Protein AF-A0A942VD27-F1 (afdb_monomer)

Structure (mmCIF, N/CA/C/O backbone):
data_AF-A0A942VD27-F1
#
_entry.id   AF-A0A942VD27-F1
#
loop_
_atom_site.group_PDB
_atom_site.id
_atom_site.type_symbol
_atom_site.label_atom_id
_atom_site.label_alt_id
_atom_site.label_comp_id
_atom_site.label_asym_id
_atom_site.label_entity_id
_atom_site.label_seq_id
_atom_site.pdbx_PDB_ins_code
_atom_site.Cartn_x
_atom_site.Cartn_y
_atom_site.Cartn_z
_atom_site.occupancy
_atom_site.B_iso_or_equiv
_atom_site.auth_seq_id
_atom_site.auth_comp_id
_atom_site.auth_asym_id
_atom_site.auth_atom_id
_atom_site.pdbx_PDB_model_num
ATOM 1 N N . MET A 1 1 ? 15.723 27.207 -66.465 1.00 49.97 1 MET A N 1
ATOM 2 C CA . MET A 1 1 ? 16.565 27.469 -65.273 1.00 49.97 1 MET A CA 1
ATOM 3 C C . MET A 1 1 ? 16.127 28.655 -64.397 1.00 49.97 1 MET A C 1
ATOM 5 O O . MET A 1 1 ? 16.735 28.848 -63.359 1.00 49.97 1 MET A O 1
ATOM 9 N N . ILE A 1 2 ? 15.068 29.412 -64.733 1.00 51.12 2 ILE A N 1
ATOM 10 C CA . ILE A 1 2 ? 14.659 30.605 -63.951 1.00 51.12 2 ILE A CA 1
ATOM 11 C C . ILE A 1 2 ? 13.487 30.318 -62.981 1.00 51.12 2 ILE A C 1
ATOM 13 O O . ILE A 1 2 ? 13.422 30.901 -61.906 1.00 51.12 2 ILE A O 1
ATOM 17 N N . LYS A 1 3 ? 12.634 29.317 -63.259 1.00 42.31 3 LYS A N 1
ATOM 18 C CA . LYS A 1 3 ? 11.491 28.964 -62.385 1.00 42.31 3 LYS A CA 1
ATOM 19 C C . LYS A 1 3 ? 11.856 28.236 -61.076 1.00 42.31 3 LYS A C 1
ATOM 21 O O . LYS A 1 3 ? 11.074 28.276 -60.133 1.00 42.31 3 LYS A O 1
ATOM 26 N N . LEU A 1 4 ? 13.031 27.600 -60.984 1.00 46.03 4 LEU A N 1
ATOM 27 C CA . LEU A 1 4 ? 13.468 26.902 -59.759 1.00 46.03 4 LEU A CA 1
ATOM 28 C C . LEU A 1 4 ? 14.005 27.883 -58.695 1.00 46.03 4 LEU A C 1
ATOM 30 O O . LEU A 1 4 ? 13.797 27.691 -57.500 1.00 46.03 4 LEU A O 1
ATOM 34 N N . LEU A 1 5 ? 14.635 28.976 -59.139 1.00 45.50 5 LEU A N 1
ATOM 35 C CA . LEU A 1 5 ? 15.172 30.035 -58.278 1.00 45.50 5 LEU A CA 1
ATOM 36 C C . LEU A 1 5 ? 14.067 30.919 -57.676 1.00 45.50 5 LEU A C 1
ATOM 38 O O . LEU A 1 5 ? 14.169 31.331 -56.523 1.00 45.50 5 LEU A O 1
ATOM 42 N N . GLU A 1 6 ? 12.972 31.152 -58.403 1.00 44.44 6 GLU A N 1
ATOM 43 C CA . GLU A 1 6 ? 11.815 31.896 -57.884 1.00 44.44 6 GLU A CA 1
ATOM 44 C C . GLU A 1 6 ? 10.994 31.097 -56.860 1.00 44.44 6 GLU A C 1
ATOM 46 O O . GLU A 1 6 ? 10.496 31.664 -55.883 1.00 44.44 6 GLU A O 1
ATOM 51 N N . TYR A 1 7 ? 10.915 29.771 -57.025 1.00 46.84 7 TYR A N 1
ATOM 52 C CA . TYR A 1 7 ? 10.294 28.880 -56.041 1.00 46.84 7 TYR A CA 1
ATOM 53 C C . TYR A 1 7 ? 11.076 28.879 -54.718 1.00 46.84 7 TYR A C 1
ATOM 55 O O . TYR A 1 7 ? 10.493 29.002 -53.639 1.00 46.84 7 TYR A O 1
ATOM 63 N N . LEU A 1 8 ? 12.409 28.857 -54.801 1.00 45.53 8 LEU A N 1
ATOM 64 C CA . LEU A 1 8 ? 13.281 28.940 -53.630 1.00 45.53 8 LEU A CA 1
ATOM 65 C C . LEU A 1 8 ? 13.247 30.325 -52.962 1.00 45.53 8 LEU A C 1
ATOM 67 O O . LEU A 1 8 ? 13.330 30.401 -51.738 1.00 45.53 8 LEU A O 1
ATOM 71 N N . ARG A 1 9 ? 13.016 31.407 -53.720 1.00 45.72 9 ARG A N 1
ATOM 72 C CA . ARG A 1 9 ? 12.903 32.780 -53.191 1.00 45.72 9 ARG A CA 1
ATOM 73 C C . ARG A 1 9 ? 11.575 33.067 -52.467 1.00 45.72 9 ARG A C 1
ATOM 75 O O . ARG A 1 9 ? 11.541 33.937 -51.602 1.00 45.72 9 ARG A O 1
ATOM 82 N N . ARG A 1 10 ? 10.488 32.344 -52.777 1.00 46.88 10 ARG A N 1
ATOM 83 C CA . ARG A 1 10 ? 9.197 32.433 -52.050 1.00 46.88 10 ARG A CA 1
ATOM 84 C C . ARG A 1 10 ? 9.066 31.450 -50.891 1.00 46.88 10 ARG A C 1
ATOM 86 O O . ARG A 1 10 ? 8.205 31.622 -50.029 1.00 46.88 10 ARG A O 1
ATOM 93 N N . SER A 1 11 ? 9.913 30.431 -50.844 1.00 43.91 11 SER A N 1
ATOM 94 C CA . SER A 1 11 ? 9.947 29.515 -49.717 1.00 43.91 11 SER A CA 1
ATOM 95 C C . SER A 1 11 ? 10.700 30.156 -48.549 1.00 43.91 11 SER A C 1
ATOM 97 O O . SER A 1 11 ? 11.845 30.578 -48.681 1.00 43.91 11 SER A O 1
ATOM 99 N N . LYS A 1 12 ? 10.069 30.203 -47.373 1.00 43.38 12 LYS A N 1
ATOM 100 C CA . LYS A 1 12 ? 10.674 30.514 -46.064 1.00 43.38 12 LYS A CA 1
ATOM 101 C C . LYS A 1 12 ? 11.755 29.485 -45.655 1.00 43.38 12 LYS A C 1
ATOM 103 O O . LYS A 1 12 ? 11.833 29.092 -44.495 1.00 43.38 12 LYS A O 1
ATOM 108 N N . LEU A 1 13 ? 12.564 28.993 -46.593 1.00 44.38 13 LEU A N 1
ATOM 109 C CA . LEU A 1 13 ? 13.545 27.933 -46.373 1.00 44.38 13 LEU A CA 1
ATOM 110 C C . LEU A 1 13 ? 14.912 28.446 -45.916 1.00 44.38 13 LEU A C 1
ATOM 112 O O . LEU A 1 13 ? 15.738 27.645 -45.498 1.00 44.38 13 LEU A O 1
ATOM 116 N N . LEU A 1 14 ? 15.135 29.761 -45.909 1.00 39.16 14 LEU A N 1
ATOM 117 C CA . LEU A 1 14 ? 16.339 30.357 -45.318 1.00 39.16 14 LEU A CA 1
ATOM 118 C C . LEU A 1 14 ? 16.115 30.924 -43.909 1.00 39.16 14 LEU A C 1
ATOM 120 O O . LEU A 1 14 ? 17.014 31.543 -43.355 1.00 39.16 14 LEU A O 1
ATOM 124 N N . PHE A 1 15 ? 14.954 30.672 -43.291 1.00 39.16 15 PHE A N 1
ATOM 125 C CA . PHE A 1 15 ? 14.705 31.049 -41.891 1.00 39.16 15 PHE A CA 1
ATOM 126 C C . PHE A 1 15 ? 14.953 29.914 -40.882 1.00 39.16 15 PHE A C 1
ATOM 128 O O . PHE A 1 15 ? 14.881 30.140 -39.681 1.00 39.16 15 PHE A O 1
ATOM 135 N N . ASN A 1 16 ? 15.262 28.696 -41.341 1.00 42.22 16 ASN A N 1
ATOM 136 C CA . ASN A 1 16 ? 15.287 27.502 -40.482 1.00 42.22 16 ASN A CA 1
ATOM 137 C C . ASN A 1 16 ? 16.610 26.721 -40.502 1.00 42.22 16 ASN A C 1
ATOM 139 O O . ASN A 1 16 ? 16.612 25.516 -40.272 1.00 42.22 16 ASN A O 1
ATOM 143 N N . LEU A 1 17 ? 17.741 27.388 -40.734 1.00 39.94 17 LEU A N 1
ATOM 144 C CA . LEU A 1 17 ? 19.073 26.787 -40.538 1.00 39.94 17 LEU A CA 1
ATOM 145 C C . LEU A 1 17 ? 19.936 27.531 -39.507 1.00 39.94 17 LEU A C 1
ATOM 147 O O . LEU A 1 17 ? 21.062 27.127 -39.243 1.00 39.94 17 LEU A O 1
ATOM 151 N N . SER A 1 18 ? 19.378 28.551 -38.845 1.00 42.47 18 SER A N 1
ATOM 152 C CA . SER A 1 18 ? 19.948 29.184 -37.646 1.00 42.47 18 SER A CA 1
ATOM 153 C C . SER A 1 18 ? 19.187 28.825 -36.365 1.00 42.47 18 SER A C 1
ATOM 155 O O . SER A 1 18 ? 19.305 29.517 -35.352 1.00 42.47 18 SER A O 1
ATOM 157 N N . LEU A 1 19 ? 18.454 27.702 -36.359 1.00 50.22 19 LEU A N 1
ATOM 158 C CA . LEU A 1 19 ? 18.074 27.020 -35.118 1.00 50.22 19 LEU A CA 1
ATOM 159 C C . LEU A 1 19 ? 19.349 26.430 -34.507 1.00 50.22 19 LEU A C 1
ATOM 161 O O . LEU A 1 19 ? 19.638 25.241 -34.596 1.00 50.22 19 LEU A O 1
ATOM 165 N N . SER A 1 20 ? 20.123 27.346 -33.925 1.00 58.31 20 SER A N 1
ATOM 166 C CA . SER A 1 20 ? 21.215 27.161 -32.989 1.00 58.31 20 SER A CA 1
ATOM 167 C C . SER A 1 20 ? 20.995 25.901 -32.156 1.00 58.31 20 SER A C 1
ATOM 169 O O . SER A 1 20 ? 19.861 25.591 -31.784 1.00 58.31 20 SER A O 1
ATOM 171 N N . LEU A 1 21 ? 22.075 25.212 -31.782 1.00 54.75 21 LEU A N 1
ATOM 172 C CA . LEU A 1 21 ? 22.055 24.161 -30.756 1.00 54.75 21 LEU A CA 1
ATOM 173 C C . LEU A 1 21 ? 21.132 24.508 -29.569 1.00 54.75 21 LEU A C 1
ATOM 175 O O . LEU A 1 21 ? 20.490 23.623 -29.012 1.00 54.75 21 LEU A O 1
ATOM 179 N N . THR A 1 22 ? 20.988 25.795 -29.232 1.00 55.62 22 THR A N 1
ATOM 180 C CA . THR A 1 22 ? 20.024 26.296 -28.243 1.00 55.62 22 THR A CA 1
ATOM 181 C C . THR A 1 22 ? 18.556 25.990 -28.572 1.00 55.62 22 THR A C 1
ATOM 183 O O . THR A 1 22 ? 17.847 25.509 -27.695 1.00 55.62 22 THR A O 1
ATOM 186 N N . GLY A 1 23 ? 18.083 26.179 -29.807 1.00 57.31 23 GLY A N 1
ATOM 187 C CA . GLY A 1 23 ? 16.716 25.856 -30.232 1.00 57.31 23 GLY A CA 1
ATOM 188 C C . GLY A 1 23 ? 16.415 24.355 -30.176 1.00 57.31 23 GLY A C 1
ATOM 189 O O . GLY A 1 23 ? 15.367 23.946 -29.668 1.00 57.31 23 GLY A O 1
ATOM 190 N N . LEU A 1 24 ? 17.375 23.522 -30.591 1.00 59.19 24 LEU A N 1
ATOM 191 C CA . LEU A 1 24 ? 17.278 22.062 -30.478 1.00 59.19 24 LEU A CA 1
ATOM 192 C C . LEU A 1 24 ? 17.286 21.608 -29.004 1.00 59.19 24 LEU A C 1
ATOM 194 O O . LEU A 1 24 ? 16.504 20.741 -28.605 1.00 59.19 24 LEU A O 1
ATOM 198 N N . CYS A 1 25 ? 18.109 22.243 -28.163 1.00 57.34 25 CYS A N 1
ATOM 199 C CA . CYS A 1 25 ? 18.145 22.030 -26.715 1.00 57.34 25 CYS A CA 1
ATOM 200 C C . CYS A 1 25 ? 16.845 22.460 -26.020 1.00 57.34 25 CYS A C 1
ATOM 202 O O . CYS A 1 25 ? 16.354 21.732 -25.154 1.00 57.34 25 CYS A O 1
ATOM 204 N N . ILE A 1 26 ? 16.251 23.595 -26.401 1.00 65.88 26 ILE A N 1
ATOM 205 C CA . ILE A 1 26 ? 14.972 24.078 -25.859 1.00 65.88 26 ILE A CA 1
ATOM 206 C C . ILE A 1 26 ? 13.842 23.116 -26.238 1.00 65.88 26 ILE A C 1
ATOM 208 O O . ILE A 1 26 ? 13.070 22.715 -25.366 1.00 65.88 26 ILE A O 1
ATOM 212 N N . PHE A 1 27 ? 13.784 22.663 -27.492 1.00 56.91 27 PHE A N 1
ATOM 213 C CA . PHE A 1 27 ? 12.788 21.689 -27.941 1.00 56.91 27 PHE A CA 1
ATOM 214 C C . PHE A 1 27 ? 12.938 20.333 -27.232 1.00 56.91 27 PHE A C 1
ATOM 216 O O . PHE A 1 27 ? 11.958 19.764 -26.742 1.00 56.91 27 PHE A O 1
ATOM 223 N N . ASN A 1 28 ? 14.172 19.840 -27.075 1.00 63.88 28 ASN A N 1
ATOM 224 C CA . ASN A 1 28 ? 14.454 18.630 -26.299 1.00 63.88 28 ASN A CA 1
ATOM 225 C C . ASN A 1 28 ? 14.092 18.794 -24.815 1.00 63.88 28 ASN A C 1
ATOM 227 O O . ASN A 1 28 ? 13.542 17.872 -24.207 1.00 63.88 28 ASN A O 1
ATOM 231 N N . ARG A 1 29 ? 14.335 19.968 -24.223 1.00 68.56 29 ARG A N 1
ATOM 232 C CA . ARG A 1 29 ? 13.946 20.288 -22.842 1.00 68.56 29 ARG A CA 1
ATOM 233 C C . ARG A 1 29 ? 12.427 20.314 -22.680 1.00 68.56 29 ARG A C 1
ATOM 235 O O . ARG A 1 29 ? 11.917 19.703 -21.742 1.00 68.56 29 ARG A O 1
ATOM 242 N N . GLN A 1 30 ? 11.699 20.944 -23.601 1.00 65.06 30 GLN A N 1
ATOM 243 C CA . GLN A 1 30 ? 10.234 20.962 -23.602 1.00 65.06 30 GLN A CA 1
ATOM 244 C C . GLN A 1 30 ? 9.653 19.552 -23.752 1.00 65.06 30 GLN A C 1
ATOM 246 O O . GLN A 1 30 ? 8.809 19.157 -22.947 1.00 65.06 30 GLN A O 1
ATOM 251 N N . LYS A 1 31 ? 10.169 18.74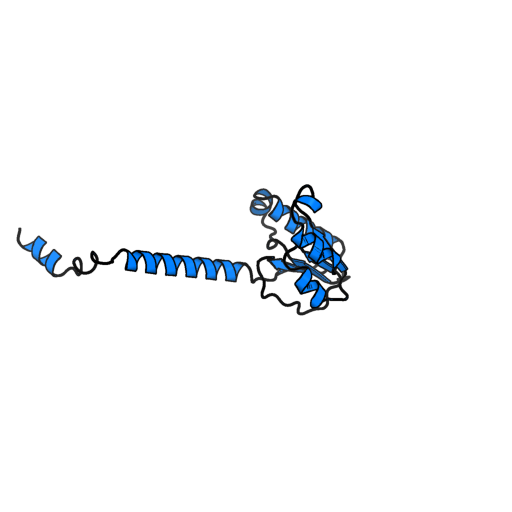0 -24.687 1.00 63.72 31 LYS A N 1
ATOM 252 C CA . LYS A 1 31 ? 9.795 17.322 -24.806 1.00 63.72 31 LYS A CA 1
ATOM 253 C C . LYS A 1 31 ? 10.048 16.564 -23.505 1.00 63.72 31 LYS A C 1
ATOM 255 O O . LYS A 1 31 ? 9.138 15.909 -23.003 1.00 63.72 31 LYS A O 1
ATOM 260 N N . ARG A 1 32 ? 11.243 16.674 -22.909 1.00 63.25 32 ARG A N 1
ATOM 261 C CA . ARG A 1 32 ? 11.564 16.022 -21.622 1.00 63.25 32 ARG A CA 1
ATOM 262 C C . ARG A 1 32 ? 10.607 16.454 -20.511 1.00 63.25 32 ARG A C 1
ATOM 264 O O . ARG A 1 32 ? 10.174 15.604 -19.737 1.00 63.25 32 ARG A O 1
ATOM 271 N N . ASN A 1 33 ? 10.240 17.731 -20.445 1.00 71.69 33 ASN A N 1
ATOM 272 C CA . ASN A 1 33 ? 9.280 18.238 -19.464 1.00 71.69 33 ASN A CA 1
ATOM 273 C C . ASN A 1 33 ? 7.872 17.673 -19.689 1.00 71.69 33 ASN A C 1
ATOM 275 O O . ASN A 1 33 ? 7.243 17.231 -18.731 1.00 71.69 33 ASN A O 1
ATOM 279 N N . LEU A 1 34 ? 7.409 17.593 -20.939 1.00 63.38 34 LEU A N 1
ATOM 280 C CA . LEU A 1 34 ? 6.139 16.951 -21.290 1.00 63.38 34 LEU A CA 1
ATOM 281 C C . LEU A 1 34 ? 6.138 15.461 -20.929 1.00 63.38 34 LEU A C 1
ATOM 283 O O . LEU A 1 34 ? 5.176 14.970 -20.338 1.00 63.38 34 LEU A O 1
ATOM 287 N N . PHE A 1 35 ? 7.229 14.740 -21.204 1.00 60.19 35 PHE A N 1
ATOM 288 C CA . PHE A 1 35 ? 7.383 13.343 -20.793 1.00 60.19 35 PHE A CA 1
ATOM 289 C C . PHE A 1 35 ? 7.361 13.189 -19.270 1.00 60.19 35 PHE A C 1
ATOM 291 O O . PHE A 1 35 ? 6.668 12.307 -18.762 1.00 60.19 35 PHE A O 1
ATOM 298 N N . LYS A 1 36 ? 8.060 14.059 -18.530 1.00 64.50 36 LYS A N 1
ATOM 299 C CA . LYS A 1 36 ? 8.022 14.086 -17.060 1.00 64.50 36 LYS A CA 1
ATOM 300 C C . LYS A 1 36 ? 6.609 14.360 -16.542 1.00 64.50 36 LYS A C 1
ATOM 302 O O . LYS A 1 36 ? 6.146 13.638 -15.665 1.00 64.50 36 LYS A O 1
ATOM 307 N N . ALA A 1 37 ? 5.899 15.333 -17.110 1.00 63.31 37 ALA A N 1
ATOM 308 C CA . ALA A 1 37 ? 4.529 15.668 -16.728 1.00 63.31 37 ALA A CA 1
ATOM 309 C C . ALA A 1 37 ? 3.551 14.517 -17.019 1.00 63.31 37 ALA A C 1
ATOM 311 O O . ALA A 1 37 ? 2.768 14.131 -16.151 1.00 63.31 37 ALA A O 1
ATOM 312 N N . LYS A 1 38 ? 3.643 13.899 -18.204 1.00 59.97 38 LYS A N 1
ATOM 313 C CA . LYS A 1 38 ? 2.833 12.733 -18.591 1.00 59.97 38 LYS A CA 1
ATOM 314 C C . LYS A 1 38 ? 3.109 11.532 -17.685 1.00 59.97 38 LYS A C 1
ATOM 316 O O . LYS A 1 38 ? 2.176 10.857 -17.255 1.00 59.97 38 LYS A O 1
ATOM 321 N N . ARG A 1 39 ? 4.381 11.294 -17.349 1.00 62.44 39 ARG A N 1
ATOM 322 C CA . ARG A 1 39 ? 4.799 10.261 -16.394 1.00 62.44 39 ARG A CA 1
ATOM 323 C C . ARG A 1 39 ? 4.253 10.548 -14.991 1.00 62.44 39 ARG A C 1
ATOM 325 O O . ARG A 1 39 ? 3.672 9.649 -14.399 1.00 62.44 39 ARG A O 1
ATOM 332 N N . LYS A 1 40 ? 4.331 11.794 -14.506 1.00 59.97 40 LYS A N 1
ATOM 333 C CA . LYS A 1 40 ? 3.763 12.212 -13.212 1.00 59.97 40 LYS A CA 1
ATOM 334 C C . LYS A 1 40 ? 2.244 12.002 -13.168 1.00 59.97 40 LYS A C 1
ATOM 336 O O . LYS A 1 40 ? 1.744 11.404 -12.226 1.00 59.97 40 LYS A O 1
ATOM 341 N N . LYS A 1 41 ? 1.512 12.387 -14.221 1.00 62.00 41 LYS A N 1
ATOM 342 C CA . LYS A 1 41 ? 0.054 12.174 -14.320 1.00 62.00 41 LYS A CA 1
ATOM 343 C C . LYS A 1 41 ? -0.330 10.689 -14.285 1.00 62.00 41 LYS A C 1
ATOM 345 O O . LYS A 1 41 ? -1.353 10.346 -13.707 1.00 62.00 41 LYS A O 1
ATOM 350 N N . ARG A 1 42 ? 0.493 9.809 -14.868 1.00 61.84 42 ARG A N 1
ATOM 351 C CA . ARG A 1 42 ? 0.271 8.352 -14.857 1.00 61.84 42 ARG A CA 1
ATOM 352 C C . ARG A 1 42 ? 0.405 7.737 -13.459 1.00 61.84 42 ARG A C 1
ATOM 354 O O . ARG A 1 42 ? -0.238 6.728 -13.203 1.00 61.84 42 ARG A O 1
ATOM 361 N N . PHE A 1 43 ? 1.217 8.327 -12.583 1.00 63.03 43 PHE A N 1
ATOM 362 C CA . PHE A 1 43 ? 1.409 7.831 -11.218 1.00 63.03 43 PHE A CA 1
ATOM 363 C C . PHE A 1 43 ? 0.348 8.326 -10.227 1.00 63.03 43 PHE A C 1
ATOM 365 O O . PHE A 1 43 ? 0.119 7.647 -9.238 1.00 63.03 43 PHE A O 1
ATOM 372 N N . LYS A 1 44 ? -0.361 9.424 -10.530 1.00 67.25 44 LYS A N 1
ATOM 373 C CA . LYS A 1 44 ? -1.376 10.041 -9.651 1.00 67.25 44 LYS A CA 1
ATOM 374 C C . LYS A 1 44 ? -2.748 9.353 -9.603 1.00 67.25 44 LYS A C 1
ATOM 376 O O . LYS A 1 44 ? -3.742 9.970 -9.227 1.00 67.25 44 LYS A O 1
ATOM 381 N N . GLN A 1 45 ? -2.858 8.119 -10.083 1.00 71.56 45 GLN A N 1
ATOM 382 C CA . GLN A 1 45 ? -4.143 7.425 -10.141 1.00 71.56 45 GLN A CA 1
ATOM 383 C C . GLN A 1 45 ? -4.251 6.424 -9.001 1.00 71.56 45 GLN A C 1
ATOM 385 O O . GLN A 1 45 ? -3.504 5.449 -8.959 1.00 71.56 45 GLN A O 1
ATOM 390 N N . VAL A 1 46 ? -5.222 6.662 -8.124 1.00 85.44 46 VAL A N 1
ATOM 391 C CA . VAL A 1 46 ? -5.666 5.691 -7.125 1.00 85.44 46 VAL A CA 1
ATOM 392 C C . VAL A 1 46 ? -6.676 4.767 -7.785 1.00 85.44 46 VAL A C 1
ATOM 394 O O . VAL A 1 46 ? -7.576 5.230 -8.491 1.00 85.44 46 VAL A O 1
ATOM 397 N N . ARG A 1 47 ? -6.528 3.462 -7.576 1.00 91.06 47 ARG A N 1
ATOM 398 C CA . ARG A 1 47 ? -7.500 2.458 -8.013 1.00 91.06 47 ARG A CA 1
ATOM 399 C C . ARG A 1 47 ? -8.089 1.760 -6.804 1.00 91.06 47 ARG A C 1
ATOM 401 O O . ARG A 1 47 ? -7.356 1.109 -6.073 1.00 91.06 47 ARG A O 1
ATOM 408 N N . THR A 1 48 ? -9.399 1.860 -6.640 1.00 94.38 48 THR A N 1
ATOM 409 C CA . THR A 1 48 ? -10.140 1.129 -5.610 1.00 94.38 48 THR A CA 1
ATOM 410 C C . THR A 1 48 ? -10.579 -0.220 -6.163 1.00 94.38 48 THR A C 1
ATOM 412 O O . THR A 1 48 ? -11.221 -0.286 -7.211 1.00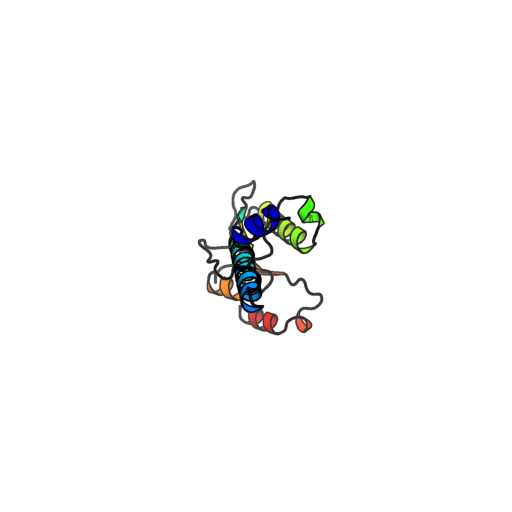 94.38 48 THR A O 1
ATOM 415 N N . LEU A 1 49 ? -10.226 -1.289 -5.460 1.00 95.31 49 LEU A N 1
ATOM 416 C CA . LEU A 1 49 ? -10.607 -2.663 -5.752 1.00 95.31 49 LEU A CA 1
ATOM 417 C C . LEU A 1 49 ? -11.556 -3.145 -4.656 1.00 95.31 49 LEU A C 1
ATOM 419 O O . LEU A 1 49 ? -11.280 -2.990 -3.465 1.00 95.31 49 LEU A O 1
ATOM 423 N N . ILE A 1 50 ? -12.679 -3.721 -5.071 1.00 96.69 50 ILE A N 1
ATOM 424 C CA . ILE A 1 50 ? -13.769 -4.117 -4.179 1.00 96.69 50 ILE A CA 1
ATOM 425 C C . ILE A 1 50 ? -13.766 -5.651 -4.064 1.00 96.69 50 ILE A C 1
ATOM 427 O O . ILE A 1 50 ? -13.697 -6.322 -5.101 1.00 96.69 50 ILE A O 1
ATOM 431 N N . PRO A 1 51 ? -13.795 -6.223 -2.844 1.00 96.88 51 PRO A N 1
ATOM 432 C CA . PRO A 1 51 ? -13.885 -7.668 -2.654 1.00 96.88 51 PRO A CA 1
ATOM 433 C C . PRO A 1 51 ? -15.253 -8.183 -3.123 1.00 96.88 51 PRO A C 1
ATOM 435 O O . PRO A 1 51 ? -16.207 -7.419 -3.244 1.00 96.88 51 PRO A O 1
ATOM 438 N N . ARG A 1 52 ? -15.358 -9.488 -3.396 1.00 93.31 52 ARG A N 1
ATOM 439 C CA . ARG A 1 52 ? -16.641 -10.097 -3.799 1.00 93.31 52 ARG A CA 1
ATOM 440 C C . ARG A 1 52 ? -17.641 -10.157 -2.643 1.00 93.31 52 ARG A C 1
ATOM 442 O O . ARG A 1 52 ? -18.833 -9.977 -2.863 1.00 93.31 52 ARG A O 1
ATOM 449 N N . ASP A 1 53 ? -17.137 -10.402 -1.439 1.00 90.88 53 ASP A N 1
ATOM 450 C CA . ASP A 1 53 ? -17.936 -10.551 -0.226 1.00 90.88 53 ASP A CA 1
ATOM 451 C C . ASP A 1 53 ? -18.059 -9.229 0.549 1.00 90.88 53 ASP A C 1
ATOM 453 O O . ASP A 1 53 ? -17.560 -8.177 0.141 1.00 90.88 53 ASP A O 1
ATOM 457 N N . LYS A 1 54 ? -18.710 -9.284 1.717 1.00 93.44 54 LYS A N 1
ATOM 458 C CA . LYS A 1 54 ? -18.825 -8.147 2.637 1.00 93.44 54 LYS A CA 1
ATOM 459 C C . LYS A 1 54 ? -17.443 -7.580 2.988 1.00 93.44 54 LYS A C 1
ATOM 461 O O . LYS A 1 54 ? -16.556 -8.311 3.426 1.00 93.44 54 LYS A O 1
ATOM 466 N N . ILE A 1 55 ? -17.315 -6.258 2.879 1.00 97.25 55 ILE A N 1
ATOM 467 C CA . ILE A 1 55 ? -16.102 -5.521 3.243 1.00 97.25 55 ILE A CA 1
ATOM 468 C C . ILE A 1 55 ? -15.858 -5.654 4.753 1.00 97.25 55 ILE A C 1
ATOM 470 O O . ILE A 1 55 ? -16.693 -5.245 5.562 1.00 97.25 55 ILE A O 1
ATOM 474 N N . ARG A 1 56 ? -14.710 -6.232 5.118 1.00 96.62 56 ARG A N 1
ATOM 475 C CA . ARG A 1 56 ? -14.254 -6.427 6.506 1.00 96.62 56 ARG A CA 1
ATOM 476 C C . ARG A 1 56 ? -13.369 -5.295 7.019 1.00 96.62 56 ARG A C 1
ATOM 478 O O . ARG A 1 56 ? -13.249 -5.130 8.225 1.00 96.62 56 ARG A O 1
ATOM 485 N N . GLY A 1 57 ? -12.757 -4.548 6.107 1.00 97.38 57 GLY A N 1
ATOM 486 C CA . GLY A 1 57 ? -11.839 -3.458 6.413 1.00 97.38 57 GLY A CA 1
ATOM 487 C C . GLY A 1 57 ? -11.240 -2.848 5.149 1.00 97.38 57 GLY A C 1
ATOM 488 O O . GLY A 1 57 ? -11.558 -3.262 4.028 1.00 97.38 57 GLY A O 1
ATOM 489 N N . TYR A 1 58 ? -10.350 -1.884 5.339 1.00 98.06 58 TYR A N 1
ATOM 490 C CA . TYR A 1 58 ? -9.715 -1.094 4.294 1.00 98.06 58 TYR A CA 1
ATOM 491 C C . TYR A 1 58 ? -8.199 -1.268 4.320 1.00 98.06 58 TYR A C 1
ATOM 493 O O . TYR A 1 58 ? -7.550 -1.098 5.353 1.00 98.06 58 TYR A O 1
ATOM 501 N N . VAL A 1 59 ? -7.622 -1.530 3.151 1.00 97.62 59 VAL A N 1
ATOM 502 C CA . VAL A 1 59 ? -6.178 -1.671 2.963 1.00 97.62 59 VAL A CA 1
ATOM 503 C C . VAL A 1 59 ? -5.700 -0.631 1.961 1.00 97.62 59 VAL A C 1
ATOM 505 O O . VAL A 1 59 ? -6.260 -0.504 0.871 1.00 97.62 59 VAL A O 1
ATOM 508 N N . LEU A 1 60 ? -4.648 0.100 2.318 1.00 96.56 60 LEU A N 1
ATOM 509 C CA . LEU A 1 60 ? -3.915 0.948 1.386 1.00 96.56 60 LEU A CA 1
ATOM 510 C C . LEU A 1 60 ? -2.701 0.175 0.879 1.00 96.56 60 LEU A C 1
ATOM 512 O O . LEU A 1 60 ? -1.804 -0.122 1.661 1.00 96.56 60 LEU A O 1
ATOM 516 N N . VAL A 1 61 ? -2.650 -0.118 -0.418 1.00 95.31 61 VAL A N 1
ATOM 517 C CA . VAL A 1 61 ? -1.478 -0.722 -1.064 1.00 95.31 61 VAL A CA 1
ATOM 518 C C . VAL A 1 61 ? -0.733 0.352 -1.846 1.00 95.31 61 VAL A C 1
ATOM 520 O O . VAL A 1 61 ? -1.195 0.830 -2.881 1.00 95.31 61 VAL A O 1
ATOM 523 N N . CYS A 1 62 ? 0.448 0.720 -1.367 1.00 92.69 62 CYS A N 1
ATOM 524 C CA . CYS A 1 62 ? 1.369 1.621 -2.036 1.00 92.69 62 CYS A CA 1
ATOM 525 C C . CYS A 1 62 ? 2.498 0.819 -2.687 1.00 92.69 62 CYS A C 1
ATOM 527 O O . CYS A 1 62 ? 3.425 0.353 -2.035 1.00 92.69 62 CYS A O 1
ATOM 529 N N . TYR A 1 63 ? 2.411 0.610 -4.000 1.00 88.81 63 TYR A N 1
ATOM 530 C CA . TYR A 1 63 ? 3.443 -0.131 -4.725 1.00 88.81 63 TYR A CA 1
ATOM 531 C C . TYR A 1 63 ? 3.480 0.256 -6.206 1.00 88.81 63 TYR A C 1
ATOM 533 O O . TYR A 1 63 ? 3.342 1.426 -6.560 1.00 88.81 63 TYR A O 1
ATOM 541 N N . ILE A 1 64 ? 3.687 -0.693 -7.117 1.00 83.38 64 ILE A N 1
ATOM 542 C CA . ILE A 1 64 ? 3.488 -0.450 -8.547 1.00 83.38 64 ILE A CA 1
ATOM 543 C C . ILE A 1 64 ? 1.983 -0.481 -8.858 1.00 83.38 64 ILE A C 1
ATOM 545 O O . ILE A 1 64 ? 1.284 -1.343 -8.321 1.00 83.38 64 ILE A O 1
ATOM 549 N N . PRO A 1 65 ? 1.471 0.413 -9.731 1.00 74.94 65 PRO A N 1
ATOM 550 C CA . PRO A 1 65 ? 0.059 0.444 -10.098 1.00 74.94 65 PRO A CA 1
ATOM 551 C C . PRO A 1 65 ? -0.497 -0.924 -10.508 1.00 74.94 65 PRO A C 1
ATOM 553 O O . PRO A 1 65 ? 0.060 -1.596 -11.379 1.00 74.94 65 PRO A O 1
ATOM 556 N N . TYR A 1 66 ? -1.628 -1.290 -9.907 1.00 87.19 66 TYR A N 1
ATOM 557 C CA . TYR A 1 66 ? -2.323 -2.553 -10.143 1.00 87.19 66 TYR A CA 1
ATOM 558 C C . TYR A 1 66 ? -2.819 -2.705 -11.590 1.00 87.19 66 TYR A C 1
ATOM 560 O O . TYR A 1 66 ? -3.290 -1.749 -12.220 1.00 87.19 66 TYR A O 1
ATOM 568 N N . THR A 1 67 ? -2.762 -3.932 -12.112 1.00 89.00 67 THR A N 1
ATOM 569 C CA . THR A 1 67 ? -3.322 -4.291 -13.418 1.00 89.00 67 THR A CA 1
ATOM 570 C C . THR A 1 67 ? -3.832 -5.734 -13.428 1.00 89.00 67 THR A C 1
ATOM 572 O O . THR A 1 67 ? -3.177 -6.624 -12.903 1.00 89.00 67 THR A O 1
ATOM 575 N N . ASP A 1 68 ? -4.963 -5.967 -14.098 1.00 90.12 68 ASP A N 1
ATOM 576 C CA . ASP A 1 68 ? -5.476 -7.316 -14.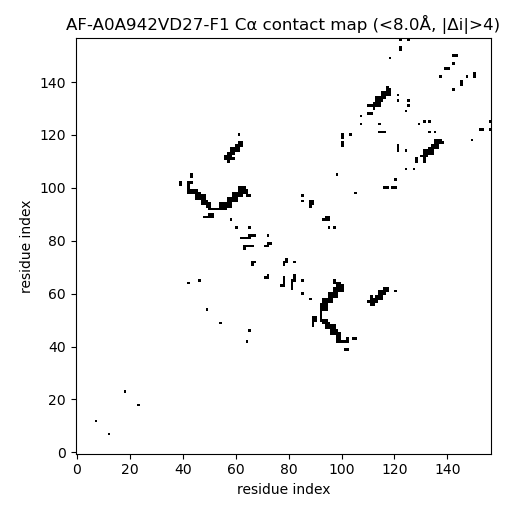410 1.00 90.12 68 ASP A CA 1
ATOM 577 C C . ASP A 1 68 ? -5.056 -7.811 -15.800 1.00 90.12 68 ASP A C 1
ATOM 579 O O . ASP A 1 68 ? -5.509 -8.853 -16.257 1.00 90.12 68 ASP A O 1
ATOM 583 N N . ASN A 1 69 ? -4.228 -7.052 -16.525 1.00 92.69 69 ASN A N 1
ATOM 584 C CA . ASN A 1 69 ? -3.858 -7.402 -17.891 1.00 92.69 69 ASN A CA 1
ATOM 585 C C . ASN A 1 69 ? -2.887 -8.603 -17.872 1.00 92.69 69 ASN A C 1
ATOM 587 O O . ASN A 1 69 ? -1.746 -8.429 -17.428 1.00 92.69 69 ASN A O 1
ATOM 591 N N . PRO A 1 70 ? -3.273 -9.783 -18.398 1.00 92.69 70 PRO A N 1
ATOM 592 C CA . PRO A 1 70 ? -2.456 -10.990 -18.287 1.00 92.69 70 PRO A CA 1
ATOM 593 C C . PRO A 1 70 ? -1.098 -10.872 -18.978 1.00 92.69 70 PRO A C 1
ATOM 595 O O . PRO A 1 70 ? -0.110 -11.422 -18.496 1.00 92.69 70 PRO A O 1
ATOM 598 N N . GLN A 1 71 ? -1.015 -10.126 -20.085 1.00 93.56 71 GLN A N 1
ATOM 599 C CA . GLN A 1 71 ? 0.250 -9.908 -20.784 1.00 93.56 71 GLN A CA 1
ATOM 600 C C . GLN A 1 71 ? 1.224 -9.098 -19.921 1.00 93.56 71 GLN A C 1
ATOM 602 O O . GLN A 1 71 ? 2.393 -9.455 -19.829 1.00 93.56 71 GLN A O 1
ATOM 607 N N . LYS A 1 72 ? 0.751 -8.051 -19.234 1.00 89.94 72 LYS A N 1
ATOM 608 C CA . LYS A 1 72 ? 1.582 -7.240 -18.325 1.00 89.94 72 LYS A CA 1
ATOM 609 C C . LYS A 1 72 ? 2.033 -8.017 -17.096 1.00 89.94 72 LYS A C 1
ATOM 611 O O . LYS A 1 72 ? 3.163 -7.836 -16.654 1.00 89.94 72 LYS A O 1
ATOM 616 N N . LEU A 1 73 ? 1.176 -8.887 -16.566 1.00 91.19 73 LEU A N 1
ATOM 617 C CA . LEU A 1 73 ? 1.521 -9.736 -15.423 1.00 91.19 73 LEU A CA 1
ATOM 618 C C . LEU A 1 73 ? 2.692 -10.677 -15.739 1.00 91.19 73 LEU A C 1
ATOM 620 O O . LEU A 1 73 ? 3.493 -10.964 -14.860 1.00 91.19 73 LEU A O 1
ATOM 624 N N . ARG A 1 74 ? 2.843 -11.100 -16.998 1.00 91.62 74 ARG A N 1
ATOM 625 C CA . ARG A 1 74 ? 3.948 -11.966 -17.444 1.00 91.62 74 ARG A CA 1
ATOM 626 C C . ARG A 1 74 ? 5.250 -11.218 -17.749 1.00 91.62 74 ARG A C 1
ATOM 628 O O . ARG A 1 74 ? 6.267 -11.860 -17.971 1.00 91.62 74 ARG A O 1
ATOM 635 N N . GLN A 1 75 ? 5.234 -9.884 -17.795 1.00 88.69 75 GLN A N 1
ATOM 636 C CA . GLN A 1 75 ? 6.398 -9.092 -18.216 1.00 88.69 75 GLN A CA 1
ATOM 637 C C . GLN A 1 75 ? 7.401 -8.831 -17.094 1.00 88.69 75 GLN A C 1
ATOM 639 O O . GLN A 1 75 ? 8.590 -8.708 -17.368 1.00 88.69 75 GLN A O 1
ATOM 644 N N . HIS A 1 76 ? 6.941 -8.672 -15.851 1.00 86.62 76 HIS A N 1
ATOM 645 C CA . HIS A 1 76 ? 7.823 -8.282 -14.755 1.00 86.62 76 HIS A CA 1
ATOM 646 C C . HIS A 1 76 ? 7.305 -8.789 -13.410 1.00 86.62 76 HIS A C 1
ATOM 648 O O . HIS A 1 76 ? 6.155 -8.525 -13.051 1.00 86.62 76 HIS A O 1
ATOM 654 N N . ALA A 1 77 ? 8.182 -9.434 -12.634 1.00 88.06 77 ALA A N 1
ATOM 655 C CA . ALA A 1 77 ? 7.844 -10.038 -11.344 1.00 88.06 77 ALA A CA 1
ATOM 656 C C . ALA A 1 77 ? 7.139 -9.050 -10.405 1.00 88.06 77 ALA A C 1
ATOM 658 O O . ALA A 1 77 ? 6.095 -9.359 -9.856 1.00 88.06 77 ALA A O 1
ATOM 659 N N . VAL A 1 78 ? 7.629 -7.811 -10.318 1.00 87.56 78 VAL A N 1
ATOM 660 C CA . VAL A 1 78 ? 7.006 -6.767 -9.485 1.00 87.56 78 VAL A CA 1
ATOM 661 C C . VAL A 1 78 ? 5.546 -6.459 -9.862 1.00 87.56 78 VAL A C 1
ATOM 663 O O . VAL A 1 78 ? 4.720 -6.196 -8.987 1.00 87.56 78 VAL A O 1
ATOM 666 N N . VAL A 1 79 ? 5.206 -6.483 -11.155 1.00 89.69 79 VAL A N 1
ATOM 667 C CA . VAL A 1 79 ? 3.825 -6.238 -11.607 1.00 89.69 79 VAL A CA 1
ATOM 668 C C . VAL A 1 79 ? 2.934 -7.401 -11.177 1.00 89.69 79 VAL A C 1
ATOM 670 O O . VAL A 1 79 ? 1.837 -7.176 -10.667 1.00 89.69 79 VAL A O 1
ATOM 673 N N . TRP A 1 80 ? 3.436 -8.630 -11.317 1.00 92.44 80 TRP A N 1
ATOM 674 C CA . TRP A 1 80 ? 2.774 -9.825 -10.806 1.00 92.44 80 TRP A CA 1
ATOM 675 C C . TRP A 1 80 ? 2.610 -9.787 -9.279 1.00 92.44 80 TRP A C 1
ATOM 677 O O . TRP A 1 80 ? 1.509 -10.017 -8.789 1.00 92.44 80 TRP A O 1
ATOM 687 N N . SER A 1 81 ? 3.648 -9.411 -8.527 1.00 91.38 81 SER A N 1
ATOM 688 C CA . SER A 1 81 ? 3.602 -9.302 -7.064 1.00 91.38 81 SER A CA 1
ATOM 689 C C . SER A 1 81 ? 2.548 -8.296 -6.608 1.00 91.38 81 SER A C 1
ATOM 691 O O . SER A 1 81 ? 1.748 -8.618 -5.737 1.00 91.38 81 SER A O 1
ATOM 693 N N . SER A 1 82 ? 2.488 -7.110 -7.228 1.00 91.69 82 SER A N 1
ATOM 694 C CA . SER A 1 82 ? 1.456 -6.104 -6.927 1.00 91.69 82 SER A CA 1
ATOM 695 C C . SER A 1 82 ? 0.044 -6.665 -7.120 1.00 91.69 82 SER A C 1
ATOM 697 O O . SER A 1 82 ? -0.821 -6.508 -6.256 1.00 91.69 82 SER A O 1
ATOM 699 N N . HIS A 1 83 ? -0.177 -7.385 -8.224 1.00 94.38 83 HIS A N 1
ATOM 700 C CA . HIS A 1 83 ? -1.446 -8.057 -8.484 1.00 94.38 83 HIS A CA 1
ATOM 701 C C . HIS A 1 83 ? -1.766 -9.112 -7.418 1.00 94.38 83 HIS A C 1
ATOM 703 O O . HIS A 1 83 ? -2.854 -9.087 -6.847 1.00 94.38 83 HIS A O 1
ATOM 709 N N . ALA A 1 84 ? -0.815 -9.997 -7.109 1.00 95.06 84 ALA A N 1
ATOM 710 C CA . ALA A 1 84 ? -0.987 -11.069 -6.132 1.00 95.06 84 ALA A CA 1
ATOM 711 C C . ALA A 1 84 ? -1.293 -10.538 -4.720 1.00 95.06 84 ALA A C 1
ATOM 713 O O . ALA A 1 84 ? -2.197 -11.043 -4.058 1.00 95.06 84 ALA A O 1
ATOM 714 N N . ILE A 1 85 ? -0.604 -9.479 -4.284 1.00 95.25 85 ILE A N 1
ATOM 715 C CA . ILE A 1 85 ? -0.838 -8.824 -2.986 1.00 95.25 85 ILE A CA 1
ATOM 716 C C . ILE A 1 85 ? -2.261 -8.269 -2.910 1.00 95.25 85 ILE A C 1
ATOM 718 O O . ILE A 1 85 ? -2.980 -8.524 -1.945 1.00 95.25 85 ILE A O 1
ATOM 722 N N . CYS A 1 86 ? -2.696 -7.543 -3.944 1.00 95.88 86 CYS A N 1
ATOM 723 C CA . CYS A 1 86 ? -4.048 -6.993 -3.983 1.00 95.88 86 CYS A CA 1
ATOM 724 C C . CYS A 1 86 ? -5.103 -8.106 -3.963 1.00 95.88 86 CYS A C 1
ATOM 726 O O . CYS A 1 86 ? -6.068 -8.015 -3.209 1.00 95.88 86 CYS A O 1
ATOM 728 N N . ARG A 1 87 ? -4.902 -9.178 -4.744 1.00 96.38 87 ARG A N 1
ATOM 729 C CA . ARG A 1 87 ? -5.786 -10.353 -4.745 1.00 96.38 87 ARG A CA 1
ATOM 730 C C . ARG A 1 87 ? -5.885 -10.995 -3.368 1.00 96.38 87 ARG A C 1
ATOM 732 O O . ARG A 1 87 ? -6.995 -11.245 -2.922 1.00 96.38 87 ARG A O 1
ATOM 739 N N . LEU A 1 88 ? -4.766 -11.172 -2.667 1.00 96.31 88 LEU A N 1
ATOM 740 C CA . LEU A 1 88 ? -4.755 -11.764 -1.332 1.00 96.31 88 LEU A CA 1
ATOM 741 C C . LEU A 1 88 ? -5.607 -10.963 -0.339 1.00 96.31 88 LEU A C 1
ATOM 743 O O . LEU A 1 88 ? -6.402 -11.548 0.391 1.00 96.31 88 LEU A O 1
ATOM 747 N N . PHE A 1 89 ? -5.499 -9.633 -0.331 1.00 97.19 89 PHE A N 1
ATOM 748 C CA . PHE A 1 89 ? -6.340 -8.798 0.533 1.00 97.19 89 PHE A CA 1
ATOM 749 C C . PHE A 1 89 ? -7.821 -8.847 0.139 1.00 97.19 89 PHE A C 1
ATOM 751 O O . PHE A 1 89 ? -8.681 -8.980 1.012 1.00 97.19 89 PHE A O 1
ATOM 758 N N . LEU A 1 90 ? -8.121 -8.802 -1.162 1.00 97.19 90 LEU A N 1
ATOM 759 C CA . LEU A 1 90 ? -9.491 -8.917 -1.670 1.00 97.19 90 LEU A CA 1
ATOM 760 C C . LEU A 1 90 ? -10.129 -10.257 -1.287 1.00 97.19 90 LEU A C 1
ATOM 762 O O . LEU A 1 90 ? -11.265 -10.280 -0.820 1.00 97.19 90 LEU A O 1
ATOM 766 N N . ASP A 1 91 ? -9.390 -11.359 -1.424 1.00 96.81 91 ASP A N 1
ATOM 767 C CA . ASP A 1 91 ? -9.845 -12.710 -1.081 1.00 96.81 91 ASP A CA 1
ATOM 768 C C . ASP A 1 91 ? -10.046 -12.878 0.441 1.00 96.81 91 ASP A C 1
ATOM 770 O O . ASP A 1 91 ? -10.803 -13.737 0.888 1.00 96.81 91 ASP A O 1
ATOM 774 N N . LYS A 1 92 ? -9.411 -12.030 1.262 1.00 96.31 92 LYS A N 1
ATOM 775 C CA . LYS A 1 92 ? -9.661 -11.933 2.711 1.00 96.31 92 LYS A CA 1
ATOM 776 C C . LYS A 1 92 ? -10.806 -10.979 3.076 1.00 96.31 92 LYS A C 1
ATOM 778 O O . LYS A 1 92 ? -11.104 -10.829 4.261 1.00 96.31 92 LYS A O 1
ATOM 783 N N . GLY A 1 93 ? -11.471 -10.375 2.091 1.00 97.69 93 GLY A N 1
ATOM 784 C CA . GLY A 1 93 ? -12.625 -9.496 2.282 1.00 97.69 93 GLY A CA 1
ATOM 785 C C . GLY A 1 93 ? -12.272 -8.032 2.547 1.00 97.69 93 GLY A C 1
ATOM 786 O O . GLY A 1 93 ? -13.123 -7.282 3.024 1.00 97.69 93 GLY A O 1
ATOM 787 N N . TYR A 1 94 ? -11.042 -7.600 2.268 1.00 98.00 94 TYR A N 1
ATOM 788 C CA . TYR A 1 94 ? -10.660 -6.194 2.400 1.00 98.00 94 TYR A CA 1
ATOM 789 C C . TYR A 1 94 ? -10.937 -5.414 1.115 1.00 98.00 94 TYR A C 1
ATOM 791 O O . TYR A 1 94 ? -10.703 -5.906 0.013 1.00 98.00 94 TYR A O 1
ATOM 799 N N . LEU A 1 95 ? -11.377 -4.164 1.258 1.00 97.75 95 LEU A N 1
ATOM 800 C CA . LEU A 1 95 ? -11.362 -3.191 0.167 1.00 97.75 95 LEU A CA 1
ATOM 801 C C . LEU A 1 95 ? -9.955 -2.618 0.038 1.00 97.75 95 LEU A C 1
ATOM 803 O O . LEU A 1 95 ? -9.375 -2.167 1.025 1.00 97.75 95 LEU A O 1
ATOM 807 N N . VAL A 1 96 ? -9.416 -2.631 -1.178 1.00 97.06 96 VAL A N 1
ATOM 808 C CA . VAL A 1 96 ? -8.024 -2.257 -1.438 1.00 97.06 96 VAL A CA 1
ATOM 809 C C . VAL A 1 96 ? -7.971 -0.984 -2.270 1.00 97.06 96 VAL A C 1
ATOM 811 O O . VAL A 1 96 ? -8.370 -0.989 -3.431 1.00 97.06 96 VAL A O 1
ATOM 814 N 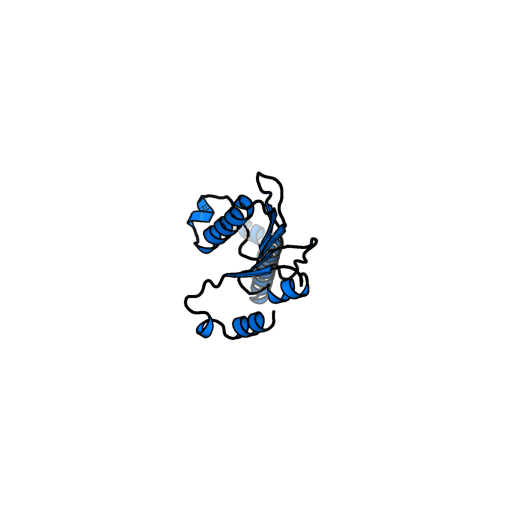N . ASP A 1 97 ? -7.433 0.095 -1.711 1.00 95.62 97 ASP A N 1
ATOM 815 C CA . ASP A 1 97 ? -7.038 1.268 -2.491 1.00 95.62 97 ASP A CA 1
ATOM 816 C C . ASP A 1 97 ? -5.568 1.113 -2.890 1.00 95.62 97 ASP A C 1
ATOM 818 O O . ASP A 1 97 ? -4.683 1.010 -2.043 1.00 95.62 97 ASP A O 1
ATOM 822 N N . VAL A 1 98 ? -5.299 1.085 -4.195 1.00 93.75 98 VAL A N 1
ATOM 823 C CA . VAL A 1 98 ? -3.950 0.961 -4.749 1.00 93.75 98 VAL A CA 1
ATOM 824 C C . VAL A 1 98 ? -3.464 2.317 -5.224 1.00 93.75 98 VAL A C 1
ATOM 826 O O . VAL A 1 98 ? -4.099 2.951 -6.070 1.00 93.75 98 VAL A O 1
ATOM 829 N N . VAL A 1 99 ? -2.298 2.725 -4.739 1.00 92.06 99 VAL A N 1
ATOM 830 C CA . VAL A 1 99 ? -1.597 3.937 -5.157 1.00 92.06 99 VAL A CA 1
ATOM 831 C C . VAL A 1 99 ? -0.198 3.594 -5.662 1.00 92.06 99 VAL A C 1
ATOM 833 O O . VAL A 1 99 ? 0.417 2.607 -5.253 1.00 92.06 99 VAL A O 1
ATOM 836 N N . SER A 1 100 ? 0.315 4.400 -6.591 1.00 88.12 100 SER A N 1
ATOM 837 C CA . SER A 1 100 ? 1.703 4.260 -7.009 1.00 88.12 100 SER A CA 1
ATOM 838 C C . SER A 1 100 ? 2.653 4.741 -5.916 1.00 88.12 100 SER A C 1
ATOM 840 O O . SER A 1 100 ? 2.489 5.836 -5.392 1.00 88.12 100 SER A O 1
ATOM 842 N N . ASN A 1 101 ? 3.743 4.012 -5.701 1.00 84.81 101 ASN A N 1
ATOM 843 C CA . ASN A 1 101 ? 4.869 4.451 -4.880 1.00 84.81 101 ASN A CA 1
ATOM 844 C C . ASN A 1 101 ? 5.523 5.757 -5.370 1.00 84.81 101 ASN A C 1
ATOM 846 O O . ASN A 1 101 ? 6.152 6.459 -4.584 1.00 84.81 101 ASN A O 1
ATOM 850 N N . GLY A 1 102 ? 5.352 6.110 -6.648 1.00 82.31 102 GLY A N 1
ATOM 851 C CA . GLY A 1 102 ? 5.772 7.393 -7.208 1.00 82.31 102 GLY A CA 1
ATOM 852 C C . GLY A 1 102 ? 4.803 8.553 -6.946 1.00 82.31 102 GLY A C 1
ATOM 853 O O . GLY A 1 102 ? 5.109 9.679 -7.341 1.00 82.31 102 GLY A O 1
ATOM 854 N N . ASP A 1 103 ? 3.643 8.310 -6.328 1.00 86.25 103 ASP A N 1
ATOM 855 C CA . ASP A 1 103 ? 2.687 9.357 -5.967 1.00 86.25 103 ASP A CA 1
ATOM 856 C C . ASP A 1 103 ? 2.973 9.920 -4.568 1.00 86.25 103 ASP A C 1
ATOM 858 O O . ASP A 1 103 ? 2.334 9.596 -3.561 1.00 86.25 103 ASP A O 1
ATOM 862 N N . ALA A 1 104 ? 3.968 10.803 -4.519 1.00 82.38 104 ALA A N 1
ATOM 863 C CA . ALA A 1 104 ? 4.349 11.502 -3.296 1.00 82.38 104 ALA A CA 1
ATOM 864 C C . ALA A 1 104 ? 3.265 12.473 -2.781 1.00 82.38 104 ALA A C 1
ATOM 866 O O . ALA A 1 104 ? 3.309 12.875 -1.621 1.00 82.38 104 ALA A O 1
ATOM 867 N N . ASP A 1 105 ? 2.289 12.828 -3.623 1.00 86.44 105 ASP A N 1
ATOM 868 C CA . ASP A 1 105 ? 1.253 13.812 -3.303 1.00 86.44 105 ASP A CA 1
ATOM 869 C C . ASP A 1 105 ? -0.038 13.144 -2.783 1.00 86.44 105 ASP A C 1
ATOM 871 O O . ASP A 1 105 ? -0.981 13.836 -2.397 1.00 86.44 105 ASP A O 1
ATOM 875 N N . PHE A 1 106 ? -0.121 11.805 -2.788 1.00 90.06 106 PHE A N 1
ATOM 876 C CA . PHE A 1 106 ? -1.319 11.100 -2.338 1.00 90.06 106 PHE A CA 1
ATOM 877 C C . PHE A 1 106 ? -1.523 11.221 -0.824 1.00 90.06 106 PHE A C 1
ATOM 879 O O . PHE A 1 106 ? -0.636 10.876 -0.031 1.00 90.06 106 PHE A O 1
ATOM 886 N N . ILE A 1 107 ? -2.740 11.628 -0.451 1.00 91.44 107 ILE A N 1
ATOM 887 C CA . ILE A 1 107 ? -3.220 11.740 0.926 1.00 91.44 107 ILE A CA 1
ATOM 888 C C . ILE A 1 107 ? -4.406 10.774 1.119 1.00 91.44 107 ILE A C 1
ATOM 890 O O . ILE A 1 107 ? -5.413 10.903 0.411 1.00 91.44 107 ILE A O 1
ATOM 894 N N . PRO A 1 108 ? -4.317 9.828 2.076 1.00 92.62 108 PRO A N 1
ATOM 895 C CA . PRO A 1 108 ? -5.429 8.993 2.525 1.00 92.62 108 PRO A CA 1
ATOM 896 C C . PRO A 1 108 ? -6.690 9.807 2.839 1.00 92.62 108 PRO A C 1
ATOM 898 O O . PRO A 1 108 ? -6.664 10.698 3.681 1.00 92.62 108 PRO A O 1
ATOM 901 N N . ARG A 1 109 ? -7.809 9.488 2.178 1.00 90.50 109 ARG A N 1
ATOM 902 C CA . ARG A 1 109 ? -9.121 10.118 2.445 1.00 90.50 109 ARG A CA 1
ATOM 903 C C . ARG A 1 109 ? -9.997 9.329 3.417 1.00 90.50 109 ARG A C 1
ATOM 905 O O . ARG A 1 109 ? -11.057 9.803 3.803 1.00 90.50 109 ARG A O 1
ATOM 912 N N . ARG A 1 110 ? -9.575 8.115 3.767 1.00 93.00 110 ARG A N 1
ATOM 913 C CA . ARG A 1 110 ? -10.275 7.199 4.669 1.00 93.00 110 ARG A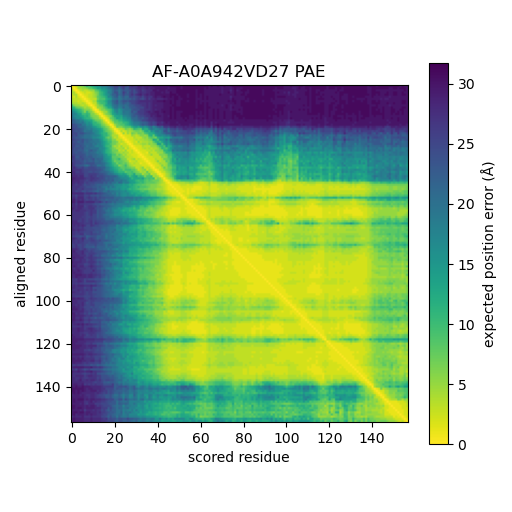 CA 1
ATOM 914 C C . ARG A 1 110 ? -9.304 6.673 5.717 1.00 93.00 110 ARG A C 1
ATOM 916 O O . ARG A 1 110 ? -8.091 6.726 5.506 1.00 93.00 110 ARG A O 1
ATOM 923 N N . SER A 1 111 ? -9.851 6.151 6.807 1.00 96.12 111 SER A N 1
ATOM 924 C CA . SER A 1 111 ? -9.086 5.399 7.799 1.00 96.12 111 SER A CA 1
ATOM 925 C C . SER A 1 111 ? -8.825 3.987 7.284 1.00 96.12 111 SER A C 1
ATOM 927 O O . SER A 1 111 ? -9.768 3.285 6.922 1.00 96.12 111 SER A O 1
ATOM 929 N N . TYR A 1 112 ? -7.556 3.598 7.221 1.00 97.75 112 TYR A N 1
ATOM 930 C CA . TYR A 1 112 ? -7.142 2.260 6.807 1.00 97.75 112 TYR A CA 1
ATOM 931 C C . TYR A 1 112 ? -6.820 1.387 8.018 1.00 97.75 112 TYR A C 1
ATOM 933 O O . TYR A 1 112 ? -6.233 1.863 8.988 1.00 97.75 112 TYR A O 1
ATOM 941 N N . ASP A 1 113 ? -7.163 0.105 7.933 1.00 98.06 113 ASP A N 1
ATOM 942 C CA . ASP A 1 113 ? -6.801 -0.898 8.939 1.00 98.06 113 ASP A CA 1
ATOM 943 C C . ASP A 1 113 ? -5.367 -1.389 8.721 1.00 98.06 113 ASP A C 1
ATOM 945 O O . ASP A 1 113 ? -4.636 -1.663 9.673 1.00 98.06 113 ASP A O 1
ATOM 949 N N . ILE A 1 114 ? -4.953 -1.478 7.452 1.00 97.50 114 ILE A N 1
ATOM 950 C CA . ILE A 1 114 ? -3.620 -1.923 7.047 1.00 97.50 114 ILE A CA 1
ATOM 951 C C . ILE A 1 114 ? -3.071 -0.979 5.978 1.00 97.50 114 ILE A C 1
ATOM 953 O O . ILE A 1 114 ? -3.747 -0.647 5.002 1.00 97.50 114 ILE A O 1
ATOM 957 N N . ILE A 1 115 ? -1.810 -0.593 6.133 1.00 96.31 115 ILE A N 1
ATOM 958 C CA . ILE A 1 115 ? -1.010 0.026 5.083 1.00 96.31 115 ILE A CA 1
ATOM 959 C C . ILE A 1 115 ? 0.053 -0.973 4.665 1.00 96.31 115 ILE A C 1
ATOM 961 O O . ILE A 1 115 ? 0.875 -1.388 5.477 1.00 96.31 115 ILE A O 1
ATOM 965 N N . PHE A 1 116 ? 0.042 -1.323 3.388 1.00 95.25 116 PHE A N 1
ATOM 966 C CA . PHE A 1 116 ? 1.074 -2.109 2.746 1.00 95.25 116 PHE A CA 1
ATOM 967 C C . PHE A 1 116 ? 1.887 -1.194 1.833 1.00 95.25 116 PHE A C 1
ATOM 969 O O . PHE A 1 116 ? 1.332 -0.598 0.912 1.00 95.25 116 PHE A O 1
ATOM 976 N N . ASP A 1 117 ? 3.190 -1.083 2.055 1.00 91.69 117 ASP A N 1
ATOM 977 C CA . ASP A 1 117 ? 4.084 -0.305 1.193 1.00 91.69 117 ASP A CA 1
ATOM 978 C C . ASP A 1 117 ? 5.299 -1.137 0.792 1.00 91.69 117 ASP A C 1
ATOM 980 O O . ASP A 1 117 ? 5.638 -2.122 1.453 1.00 91.69 117 ASP A O 1
ATOM 984 N N . ASN A 1 118 ? 5.982 -0.743 -0.283 1.00 84.69 118 ASN A N 1
ATOM 985 C CA . ASN A 1 118 ? 7.316 -1.278 -0.486 1.00 84.69 118 ASN A CA 1
ATOM 986 C C . ASN A 1 118 ? 8.321 -0.618 0.455 1.00 84.69 118 ASN A C 1
ATOM 988 O O . ASN A 1 118 ? 9.023 -1.363 1.114 1.00 84.69 118 ASN A O 1
ATOM 992 N N . TYR A 1 119 ? 8.395 0.710 0.590 1.00 77.00 119 TYR A N 1
ATOM 993 C CA . TYR A 1 119 ? 9.303 1.353 1.566 1.00 77.00 119 TYR A CA 1
ATOM 994 C C . TYR A 1 119 ? 9.143 2.885 1.601 1.00 77.00 119 TYR A C 1
ATOM 996 O O . TYR A 1 119 ? 9.073 3.496 2.666 1.00 77.00 119 TYR A O 1
ATOM 1004 N N . TRP A 1 120 ? 9.070 3.517 0.426 1.00 77.44 120 TRP A N 1
ATOM 1005 C CA . TRP A 1 120 ? 9.238 4.969 0.267 1.00 77.44 120 TRP A CA 1
ATOM 1006 C C . TRP A 1 120 ? 8.188 5.853 0.939 1.00 77.44 120 TRP A C 1
ATOM 1008 O O . TRP A 1 120 ? 8.459 7.023 1.209 1.00 77.44 120 TRP A O 1
ATOM 1018 N N . ASN A 1 121 ? 6.970 5.353 1.122 1.00 87.44 121 ASN A N 1
ATOM 1019 C CA . ASN A 1 121 ? 5.850 6.158 1.595 1.00 87.44 121 ASN A CA 1
ATOM 1020 C C . ASN A 1 121 ? 5.340 5.694 2.960 1.00 87.44 121 ASN A C 1
ATOM 1022 O O . ASN A 1 121 ? 4.492 6.381 3.534 1.00 87.44 121 ASN A O 1
ATOM 1026 N N . LEU A 1 122 ? 5.859 4.584 3.500 1.00 88.31 122 LEU A N 1
ATOM 1027 C CA . LEU A 1 122 ? 5.396 4.027 4.764 1.00 88.31 122 LEU A CA 1
ATOM 1028 C C . LEU A 1 122 ? 5.542 5.034 5.904 1.00 88.31 122 LEU A C 1
ATOM 1030 O O . LEU A 1 122 ? 4.594 5.212 6.657 1.00 88.31 122 LEU A O 1
ATOM 1034 N N . GLU A 1 123 ? 6.665 5.753 5.991 1.00 88.56 123 GLU A N 1
ATOM 1035 C CA . GLU A 1 123 ? 6.862 6.772 7.031 1.00 88.56 123 GLU A CA 1
ATOM 1036 C C . GLU A 1 123 ? 5.798 7.877 6.966 1.00 88.56 123 GLU A C 1
ATOM 1038 O O . GLU A 1 123 ? 5.202 8.257 7.977 1.00 88.56 123 GLU A O 1
ATOM 1043 N N . ARG A 1 124 ? 5.506 8.365 5.754 1.00 90.75 124 ARG A N 1
ATOM 1044 C CA . ARG A 1 124 ? 4.463 9.373 5.535 1.00 90.75 124 ARG A CA 1
ATOM 1045 C C . ARG A 1 124 ? 3.099 8.830 5.944 1.00 90.75 124 ARG A C 1
ATOM 1047 O O . ARG A 1 124 ? 2.355 9.507 6.650 1.00 90.75 124 ARG A O 1
ATOM 1054 N N . PHE A 1 125 ? 2.759 7.625 5.498 1.00 92.88 125 PHE A N 1
ATOM 1055 C CA . PHE A 1 125 ? 1.458 7.040 5.787 1.00 92.88 125 PHE A CA 1
ATOM 1056 C C . PHE A 1 125 ? 1.297 6.653 7.252 1.00 92.88 125 PHE A C 1
ATOM 1058 O O . PHE A 1 125 ? 0.211 6.846 7.778 1.00 92.88 125 PHE A O 1
ATOM 1065 N N . ALA A 1 126 ? 2.351 6.214 7.937 1.00 92.00 126 ALA A N 1
ATOM 1066 C CA . ALA A 1 126 ? 2.313 5.930 9.367 1.00 92.00 126 ALA A CA 1
ATOM 1067 C C . ALA A 1 126 ? 1.967 7.183 10.184 1.00 92.00 126 ALA A C 1
ATOM 1069 O O . ALA A 1 126 ? 1.135 7.114 11.084 1.00 92.00 126 ALA A O 1
ATOM 1070 N N . LYS A 1 127 ? 2.514 8.351 9.817 1.00 92.94 127 LYS A N 1
ATOM 1071 C CA . LYS A 1 127 ? 2.142 9.636 10.439 1.00 92.94 127 LYS A CA 1
ATOM 1072 C C . LYS A 1 127 ? 0.686 10.020 10.153 1.00 92.94 127 LYS A C 1
ATOM 1074 O O . LYS A 1 127 ? -0.004 10.522 11.033 1.00 92.94 127 LYS A O 1
ATOM 1079 N N . LEU A 1 128 ? 0.210 9.784 8.927 1.00 94.38 128 LEU A N 1
ATOM 1080 C CA . LEU A 1 128 ? -1.158 10.120 8.503 1.00 94.38 128 LEU A CA 1
ATOM 1081 C C . LEU A 1 128 ? -2.221 9.118 8.985 1.00 94.38 128 LEU A C 1
ATOM 1083 O O . LEU A 1 128 ? -3.408 9.439 8.986 1.00 94.38 128 LEU A O 1
ATOM 1087 N N . GLN A 1 129 ? -1.821 7.897 9.332 1.00 95.31 129 GLN A N 1
ATOM 1088 C CA . GLN A 1 129 ? -2.686 6.780 9.720 1.00 95.31 129 GLN A CA 1
ATOM 1089 C C . GLN A 1 129 ? -2.063 6.031 10.914 1.00 95.31 129 GLN A C 1
ATOM 1091 O O . GLN A 1 129 ? -1.717 4.854 10.801 1.00 95.31 129 GLN A O 1
ATOM 1096 N N . PRO A 1 130 ? -1.924 6.682 12.082 1.00 94.69 130 PRO A N 1
ATOM 1097 C CA . PRO A 1 130 ? -1.163 6.134 13.209 1.00 94.69 130 PRO A CA 1
ATOM 1098 C C . PRO A 1 130 ? -1.760 4.850 13.803 1.00 94.69 130 PRO A C 1
ATOM 1100 O O . PRO A 1 130 ? -1.050 4.081 14.442 1.00 94.69 130 PRO A O 1
ATOM 1103 N N . LYS A 1 131 ? -3.059 4.606 13.591 1.00 95.81 131 LYS A N 1
ATOM 1104 C CA . LYS A 1 131 ? -3.769 3.411 14.076 1.00 95.81 131 LYS A CA 1
ATOM 1105 C C . LYS A 1 131 ? -3.693 2.217 13.118 1.00 95.81 131 LYS A C 1
ATOM 1107 O O . LYS A 1 131 ? -4.082 1.120 13.503 1.00 95.81 131 LYS A O 1
ATOM 1112 N N . ALA A 1 132 ? -3.250 2.429 11.880 1.00 96.81 132 ALA A N 1
ATOM 1113 C CA . ALA A 1 132 ? -3.188 1.370 10.886 1.00 96.81 132 ALA A CA 1
ATOM 1114 C C . ALA A 1 132 ? -2.024 0.421 11.185 1.00 96.81 132 ALA A C 1
ATOM 1116 O O . ALA A 1 132 ? -0.934 0.850 11.571 1.00 96.81 132 ALA A O 1
ATOM 1117 N N . THR A 1 133 ? -2.224 -0.868 10.931 1.00 96.50 133 THR A N 1
ATOM 1118 C CA . THR A 1 133 ? -1.128 -1.838 10.927 1.00 96.50 133 THR A CA 1
ATOM 1119 C C . THR A 1 133 ? -0.231 -1.574 9.723 1.00 96.50 133 THR A C 1
ATOM 1121 O O . THR A 1 133 ? -0.713 -1.437 8.599 1.00 96.50 133 THR A O 1
ATOM 1124 N N . LYS A 1 134 ? 1.082 -1.509 9.943 1.00 94.06 134 LYS A N 1
ATOM 1125 C CA . LYS A 1 134 ? 2.068 -1.240 8.895 1.00 94.06 134 LYS A CA 1
ATOM 1126 C C . LYS A 1 134 ? 2.692 -2.555 8.438 1.00 94.06 134 LYS A C 1
ATOM 1128 O O . LYS A 1 134 ? 3.260 -3.280 9.247 1.00 94.06 134 LYS A O 1
ATOM 1133 N N . ALA A 1 135 ? 2.590 -2.848 7.149 1.00 92.31 135 ALA A N 1
ATOM 1134 C CA . ALA A 1 135 ? 3.215 -3.988 6.498 1.00 92.31 135 ALA A CA 1
ATOM 1135 C C . ALA A 1 135 ? 4.157 -3.485 5.399 1.00 92.31 135 ALA A C 1
ATOM 1137 O O . ALA A 1 135 ? 3.785 -2.627 4.597 1.00 92.31 135 ALA A O 1
ATOM 1138 N N . VAL A 1 136 ? 5.374 -4.024 5.354 1.00 88.81 136 VAL A N 1
ATOM 1139 C CA . VAL A 1 136 ? 6.370 -3.666 4.338 1.00 88.81 136 VAL A CA 1
ATOM 1140 C C . VAL A 1 136 ? 6.892 -4.901 3.631 1.00 88.81 136 VAL A C 1
ATOM 1142 O O . VAL A 1 136 ? 7.167 -5.923 4.259 1.00 88.81 136 VAL A O 1
ATOM 1145 N N . LEU A 1 137 ? 7.044 -4.780 2.313 1.00 85.38 137 LEU A N 1
ATOM 1146 C CA . LEU A 1 137 ? 7.7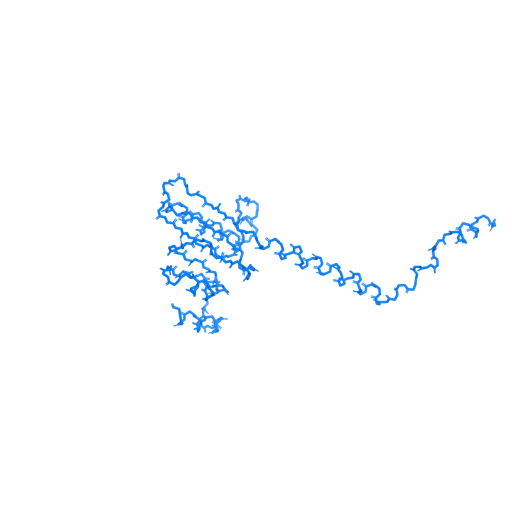01 -5.781 1.486 1.00 85.38 137 LEU A CA 1
ATOM 1147 C C . LEU A 1 137 ? 9.128 -5.358 1.151 1.00 85.38 137 LEU A C 1
ATOM 1149 O O . LEU A 1 137 ? 9.350 -4.457 0.340 1.00 85.38 137 LEU A O 1
ATOM 1153 N N . PHE A 1 138 ? 10.090 -6.108 1.677 1.00 79.06 138 PHE A N 1
ATOM 1154 C CA . PHE A 1 138 ? 11.473 -6.031 1.231 1.00 79.06 138 PHE A CA 1
ATOM 1155 C C . PHE A 1 138 ? 11.680 -6.957 0.035 1.00 79.06 138 PHE A C 1
ATOM 1157 O O . PHE A 1 138 ? 11.565 -8.173 0.148 1.00 79.06 138 PHE A O 1
ATOM 1164 N N . SER A 1 139 ? 11.972 -6.375 -1.127 1.00 72.75 139 SER A N 1
ATOM 1165 C CA . SER A 1 139 ? 12.273 -7.130 -2.351 1.00 72.75 139 SER A CA 1
ATOM 1166 C C . SER A 1 139 ? 13.752 -7.496 -2.497 1.00 72.75 139 SER A C 1
ATOM 1168 O O . SER A 1 139 ? 14.123 -8.163 -3.457 1.00 72.75 139 SER A O 1
ATOM 1170 N N . GLU A 1 140 ? 14.604 -7.014 -1.595 1.00 73.19 140 GLU A N 1
ATOM 1171 C CA . GLU A 1 140 ? 16.051 -7.215 -1.637 1.00 73.19 140 GLU A CA 1
ATOM 1172 C C . GLU A 1 140 ? 16.462 -8.407 -0.772 1.00 73.19 140 GLU A C 1
ATOM 1174 O O . GLU A 1 140 ? 15.859 -8.680 0.265 1.00 73.19 140 GLU A O 1
ATOM 1179 N N . SER A 1 141 ? 17.516 -9.103 -1.197 1.00 69.94 141 SER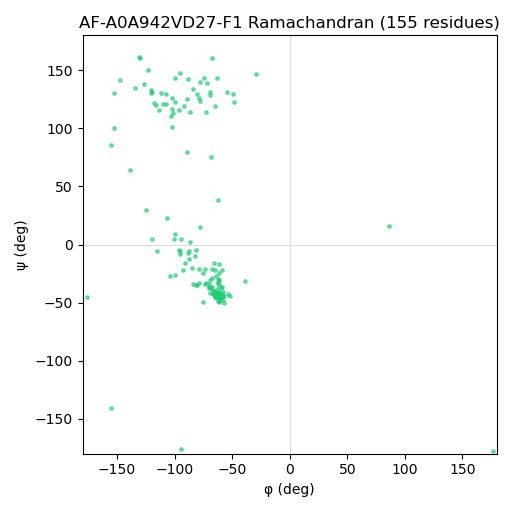 A N 1
ATOM 1180 C CA . SER A 1 141 ? 17.939 -10.393 -0.644 1.00 69.94 141 SER A CA 1
ATOM 1181 C C . SER A 1 141 ? 18.352 -10.333 0.832 1.00 69.94 141 SER A C 1
ATOM 1183 O O . SER A 1 141 ? 18.214 -11.329 1.536 1.00 69.94 141 SER A O 1
ATOM 1185 N N . TYR A 1 142 ? 18.870 -9.189 1.306 1.00 70.00 142 TYR A N 1
ATOM 1186 C CA . TYR A 1 142 ? 19.251 -9.005 2.708 1.00 70.00 142 TYR A CA 1
ATOM 1187 C C . TYR A 1 142 ? 19.178 -7.537 3.156 1.00 70.00 142 TYR A C 1
ATOM 1189 O O . TYR A 1 142 ? 20.079 -6.728 2.922 1.00 70.00 142 TYR A O 1
ATOM 1197 N N . GLN A 1 143 ? 18.082 -7.204 3.840 1.00 68.44 143 GLN A N 1
ATOM 1198 C CA . GLN A 1 143 ? 17.725 -5.842 4.250 1.00 68.44 143 GLN A CA 1
ATOM 1199 C C . GLN A 1 143 ? 18.825 -5.091 5.038 1.00 68.44 143 GLN A C 1
ATOM 1201 O O . GLN A 1 143 ? 19.077 -3.930 4.704 1.00 68.44 143 GLN A O 1
ATOM 1206 N N . PRO A 1 144 ? 19.545 -5.713 6.002 1.00 69.88 144 PRO A N 1
ATOM 1207 C CA . PRO A 1 144 ? 20.549 -5.008 6.806 1.00 69.88 144 PRO A CA 1
ATOM 1208 C C . PRO A 1 144 ? 21.718 -4.416 6.007 1.00 69.88 144 PRO A C 1
ATOM 1210 O O . PRO A 1 144 ? 22.341 -3.461 6.465 1.00 69.88 144 PRO A O 1
ATOM 1213 N N . PHE A 1 145 ? 22.011 -4.968 4.827 1.00 69.38 145 PHE A N 1
ATOM 1214 C CA . PHE A 1 145 ? 23.105 -4.517 3.9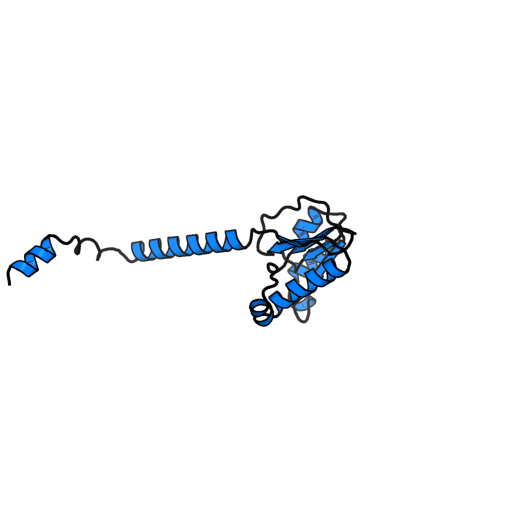60 1.00 69.38 145 PHE A CA 1
ATOM 1215 C C . PHE A 1 145 ? 22.606 -3.707 2.772 1.00 69.38 145 PHE A C 1
ATOM 1217 O O . PHE A 1 145 ? 23.334 -2.863 2.258 1.00 69.38 145 PHE A O 1
ATOM 1224 N N . ALA A 1 146 ? 21.375 -3.960 2.338 1.00 66.12 146 ALA A N 1
ATOM 1225 C CA . ALA A 1 146 ? 20.851 -3.357 1.131 1.00 66.12 146 ALA A CA 1
ATOM 1226 C C . ALA A 1 146 ? 20.355 -1.921 1.366 1.00 66.12 146 ALA A C 1
ATOM 1228 O O . ALA A 1 146 ? 20.562 -1.058 0.513 1.00 66.12 146 ALA A O 1
ATOM 1229 N N . ASN A 1 147 ? 19.780 -1.621 2.545 1.00 70.75 147 ASN A N 1
ATOM 1230 C CA . ASN A 1 147 ? 19.304 -0.265 2.815 1.00 70.75 147 ASN A CA 1
ATOM 1231 C C . ASN A 1 147 ? 19.220 0.115 4.309 1.00 70.75 147 ASN A C 1
ATOM 1233 O O . ASN A 1 147 ? 18.163 0.054 4.946 1.00 70.75 147 ASN A O 1
ATOM 1237 N N . GLN A 1 148 ? 20.344 0.582 4.868 1.00 76.25 148 GLN A N 1
ATOM 1238 C CA . GLN A 1 148 ? 20.419 1.052 6.262 1.00 76.25 148 GLN A CA 1
ATOM 1239 C C . GLN A 1 148 ? 19.514 2.259 6.547 1.00 76.25 148 GLN A C 1
ATOM 1241 O O . GLN A 1 148 ? 19.012 2.396 7.662 1.00 76.25 148 GLN A O 1
ATOM 1246 N N . ALA A 1 149 ? 19.297 3.136 5.563 1.00 71.62 149 ALA A N 1
ATOM 1247 C CA . ALA A 1 149 ? 18.431 4.298 5.739 1.00 71.62 149 ALA A CA 1
ATOM 1248 C C . ALA A 1 149 ? 16.969 3.874 5.952 1.00 71.62 149 ALA A C 1
ATOM 1250 O O . ALA A 1 149 ? 16.306 4.410 6.836 1.00 71.62 149 ALA A O 1
ATOM 1251 N N . GLU A 1 150 ? 16.485 2.878 5.204 1.00 70.69 150 GLU A N 1
ATOM 1252 C CA . GLU A 1 150 ? 15.120 2.359 5.381 1.00 70.69 150 GLU A CA 1
ATOM 1253 C C . GLU A 1 150 ? 14.950 1.631 6.706 1.00 70.69 150 GLU A C 1
ATOM 1255 O O . GLU A 1 150 ? 13.923 1.780 7.363 1.00 70.69 150 GLU A O 1
ATOM 1260 N N . ARG A 1 151 ? 15.976 0.889 7.138 1.00 75.81 151 ARG A N 1
ATOM 1261 C CA . ARG A 1 151 ? 15.936 0.201 8.429 1.00 75.81 151 ARG A CA 1
ATOM 1262 C C . ARG A 1 151 ? 15.702 1.187 9.574 1.00 75.81 151 ARG A C 1
ATOM 1264 O O . ARG A 1 151 ? 14.793 0.987 10.372 1.00 75.81 151 ARG A O 1
ATOM 1271 N N . LYS A 1 152 ? 16.454 2.293 9.580 1.00 80.38 152 LYS A N 1
ATOM 1272 C CA . LYS A 1 152 ? 16.294 3.363 10.574 1.00 80.38 152 LYS A CA 1
ATOM 1273 C C . LYS A 1 152 ? 14.893 3.972 10.557 1.00 80.38 152 LYS A C 1
ATOM 1275 O O . LYS A 1 152 ? 14.367 4.282 11.615 1.00 80.38 152 LYS A O 1
ATOM 1280 N N . ARG A 1 153 ? 14.272 4.136 9.380 1.00 79.19 153 ARG A N 1
ATOM 1281 C CA . ARG A 1 153 ? 12.897 4.660 9.298 1.00 79.19 153 ARG A CA 1
ATOM 1282 C C . ARG A 1 153 ? 11.900 3.718 9.952 1.00 79.19 153 ARG A C 1
ATOM 1284 O O . ARG A 1 153 ? 11.044 4.187 10.686 1.00 79.19 153 ARG A O 1
ATOM 1291 N N . ILE A 1 154 ? 12.020 2.416 9.698 1.00 77.56 154 ILE A N 1
ATOM 1292 C CA . ILE A 1 154 ? 11.090 1.402 10.213 1.00 77.56 154 ILE A CA 1
ATOM 1293 C C . ILE A 1 154 ? 11.232 1.222 11.725 1.00 77.56 154 ILE A C 1
ATOM 1295 O O . ILE A 1 154 ? 10.224 1.073 12.404 1.00 77.56 154 ILE A O 1
ATOM 1299 N N . GLU A 1 155 ? 12.451 1.299 12.261 1.00 80.88 155 GLU A N 1
ATOM 1300 C CA . GLU A 1 155 ? 12.703 1.256 13.710 1.00 80.88 155 GLU A CA 1
ATOM 1301 C C . GLU A 1 155 ? 12.043 2.427 14.473 1.00 80.88 155 GLU A C 1
ATOM 1303 O O . GLU A 1 155 ? 11.872 2.345 15.686 1.00 80.88 155 GLU A O 1
ATOM 1308 N N . CYS A 1 156 ? 11.639 3.499 13.780 1.00 77.00 156 CYS A N 1
ATOM 1309 C CA . CYS A 1 156 ? 10.970 4.666 14.363 1.00 77.00 156 CYS A CA 1
ATOM 1310 C C . CYS A 1 156 ? 9.434 4.686 14.185 1.00 77.00 156 CYS A C 1
ATOM 1312 O O . CYS A 1 156 ? 8.816 5.703 14.514 1.00 77.00 156 CYS A O 1
ATOM 1314 N N . LEU A 1 157 ? 8.824 3.631 13.626 1.00 74.19 157 LEU A N 1
ATOM 1315 C CA . LEU A 1 157 ? 7.382 3.546 13.313 1.00 74.19 157 LEU A CA 1
ATOM 1316 C C . LEU A 1 157 ? 6.545 2.828 14.372 1.00 74.19 157 LEU A C 1
ATOM 1318 O O . LEU A 1 157 ? 5.319 3.112 14.402 1.00 74.19 157 LEU A O 1
#

Radius of gyration: 24.78 Å; Cα contacts (8 Å, |Δi|>4): 201; chains: 1; bounding box: 42×46×80 Å

pLDDT: mean 79.06, std 17.7, range [39.16, 98.06]

Mean predicted aligned error: 11.94 Å

Solvent-accessible surface area (backbone atoms only — not comparable to full-atom values): 9202 Å² total; per-residue (Å²): 130,66,72,66,57,54,53,56,70,72,42,79,72,86,74,72,80,75,66,42,74,63,51,56,49,50,53,51,49,52,50,51,50,50,52,51,51,55,53,52,61,68,29,68,53,73,46,80,46,78,32,93,56,75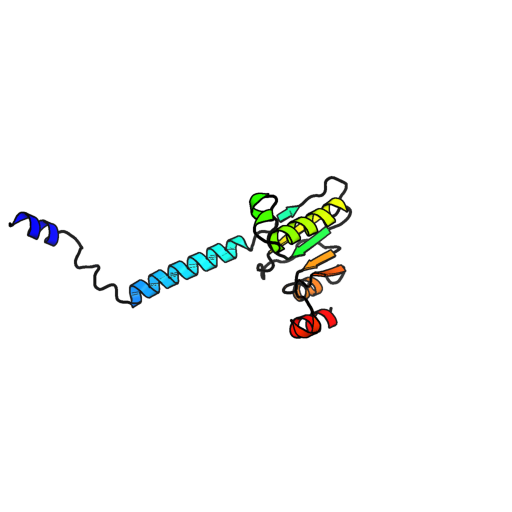,75,77,47,33,33,38,38,32,36,64,72,73,64,88,50,68,73,58,41,73,70,38,69,67,52,33,49,39,32,53,54,52,48,54,42,24,76,71,16,21,30,35,39,34,30,21,63,79,32,84,83,71,72,84,91,67,86,44,56,31,38,38,24,51,64,92,55,44,69,62,48,44,72,77,38,72,85,28,47,82,44,72,52,78,89,60,98,51,57,85,78,73,39,60,69,59,52,57,55,59,78,73,109

Secondary structure (DSSP, 8-state):
--HHHHHHHHSGGGSSS---HHHHHHHHHHHHHHHHHHHHHHHS--EEE--SS---EEEEEEESPP---HHHHTT-HHHHHHHHHHHHHHHTTEEEEEEETT-TT----S--SEEEESSTTHHHHHHH-TTSEEEE---SS-HHHH-HHHHHHHHT-

Nearest PDB structures (foldseek):
  5nsk-assembly1_E  TM=4.932E-01  e=7.757E-01  Trypanosoma brucei brucei TREU927
  7nkk-assembly1_G  TM=3.410E-01  e=1.311E+00  Mycolicibacterium smegmatis MC2 155
  7xrv-assembly1_H  TM=3.857E-01  e=2.696E+00  Bacteroides thetaiotaomicron VPI-5482
  7xrt-assembly1_J  TM=3.709E-01  e=3.282E+00  Bacteroides thetaiotaomicron VPI-5482

Foldseek 3Di:
DPVVVVVVVPDPVVVPPPCPVVVVVVVVVVVVVVVVVVVLVVQADKDKDFAPDAAPFEEEEEAADADPDVVVCVPDVRNVVSPVVCVVCSVVRHIYIYGYNSCPPDADPDAGQAYEYQQNCQLVVCVRHVNHHYHHDDPDPDDVPPDPPSVVSVVVD

Sequence (157 aa):
MIKLLEYLRRSKLLFNLSLSLTGLCIFNRQKRNLFKAKRKKRFKQVRTLIPRDKIRGYVLVCYIPYTDNPQKLRQHAVVWSSHAICRLFLDKGYLVDVVSNGDADFIPRRSYDIIFDNYWNLERFAKLQPKATKAVLFSESYQPFANQAERKRIECL